Protein AF-A0A9D9WBU4-F1 (afdb_monomer_lite)

Structure (mmCIF, N/CA/C/O backbone):
data_AF-A0A9D9WBU4-F1
#
_entry.id   AF-A0A9D9WBU4-F1
#
loop_
_atom_site.group_PDB
_atom_site.id
_atom_site.type_symbol
_atom_site.label_atom_id
_atom_site.label_alt_id
_atom_site.label_comp_id
_atom_site.label_asym_id
_atom_site.label_entity_id
_atom_site.label_seq_id
_atom_site.pdbx_PDB_ins_code
_atom_site.Cartn_x
_atom_site.Cartn_y
_atom_site.Cartn_z
_atom_site.occupancy
_atom_site.B_iso_or_equiv
_atom_site.auth_seq_id
_atom_site.auth_comp_id
_atom_site.auth_asym_id
_atom_site.auth_atom_id
_atom_site.pdbx_PDB_model_num
ATOM 1 N N . MET A 1 1 ? 9.665 -10.089 -1.954 1.00 58.84 1 MET A N 1
ATOM 2 C CA . MET A 1 1 ? 9.024 -9.033 -2.765 1.00 58.84 1 MET A CA 1
ATOM 3 C C . MET A 1 1 ? 10.131 -8.224 -3.447 1.00 58.84 1 MET A C 1
ATOM 5 O O . MET A 1 1 ? 11.292 -8.598 -3.343 1.00 58.84 1 MET A O 1
ATOM 9 N N . ASN A 1 2 ? 9.826 -7.151 -4.186 1.00 75.38 2 ASN A N 1
ATOM 10 C CA . ASN A 1 2 ? 10.859 -6.177 -4.568 1.00 75.38 2 ASN A CA 1
ATOM 11 C C . ASN A 1 2 ? 11.221 -5.346 -3.322 1.00 75.38 2 ASN A C 1
ATOM 13 O O . ASN A 1 2 ? 10.318 -4.768 -2.727 1.00 75.38 2 ASN A O 1
ATOM 17 N N . GLU A 1 3 ? 12.502 -5.247 -2.952 1.00 85.81 3 GLU A N 1
ATOM 18 C CA . GLU A 1 3 ? 12.981 -4.484 -1.778 1.00 85.81 3 GLU A CA 1
ATOM 19 C C . GLU A 1 3 ? 12.427 -3.049 -1.696 1.00 85.81 3 GLU A C 1
ATOM 21 O O . GLU A 1 3 ? 12.305 -2.483 -0.614 1.00 85.81 3 GLU A O 1
ATOM 26 N N . LEU A 1 4 ? 12.119 -2.428 -2.844 1.00 88.25 4 LEU A N 1
ATOM 27 C CA . LEU A 1 4 ? 11.477 -1.112 -2.874 1.00 88.25 4 LEU A CA 1
ATOM 28 C C . LEU A 1 4 ? 10.077 -1.153 -2.255 1.00 88.25 4 LEU A C 1
ATOM 30 O O . LEU A 1 4 ? 9.770 -0.322 -1.413 1.00 88.25 4 LEU A O 1
ATOM 34 N N . VAL A 1 5 ? 9.259 -2.135 -2.628 1.00 91.62 5 VAL A N 1
ATOM 35 C CA . VAL A 1 5 ? 7.904 -2.306 -2.085 1.00 91.62 5 VAL A CA 1
ATOM 36 C C . VAL A 1 5 ? 7.968 -2.597 -0.588 1.00 91.62 5 VAL A C 1
ATOM 38 O O . VAL A 1 5 ? 7.268 -1.955 0.187 1.00 91.62 5 VAL A O 1
ATOM 41 N N . GLU A 1 6 ? 8.873 -3.485 -0.166 1.00 92.00 6 GLU A N 1
ATOM 42 C CA . GLU A 1 6 ? 9.059 -3.831 1.253 1.00 92.00 6 GLU A CA 1
ATOM 43 C C . GLU A 1 6 ? 9.445 -2.609 2.092 1.00 92.00 6 GLU A C 1
ATOM 45 O O . GLU A 1 6 ? 8.916 -2.421 3.186 1.00 92.00 6 GLU A O 1
ATOM 50 N N . LYS A 1 7 ? 10.314 -1.736 1.565 1.00 92.94 7 LYS A N 1
ATOM 51 C CA . LYS A 1 7 ? 10.682 -0.486 2.236 1.00 92.94 7 LYS A CA 1
ATOM 52 C C . LYS A 1 7 ? 9.470 0.434 2.423 1.00 92.94 7 LYS A C 1
ATOM 54 O O . LYS A 1 7 ? 9.236 0.891 3.539 1.00 92.94 7 LYS A O 1
ATOM 59 N N . TYR A 1 8 ? 8.696 0.679 1.363 1.00 94.56 8 TYR A N 1
ATOM 60 C CA . TYR A 1 8 ? 7.506 1.538 1.441 1.00 94.56 8 TYR A CA 1
ATOM 61 C C . TYR A 1 8 ? 6.476 0.969 2.412 1.00 94.56 8 TYR A C 1
ATOM 63 O O . TYR A 1 8 ? 5.967 1.698 3.257 1.00 94.56 8 TYR A O 1
ATOM 71 N N . LEU A 1 9 ? 6.214 -0.337 2.348 1.00 96.00 9 LEU A N 1
ATOM 72 C CA . LEU A 1 9 ? 5.289 -0.993 3.266 1.00 96.00 9 LEU A CA 1
ATOM 73 C C . LEU A 1 9 ? 5.772 -0.922 4.712 1.00 96.00 9 LEU A C 1
ATOM 75 O O . LEU A 1 9 ? 4.977 -0.619 5.592 1.00 96.00 9 LEU A O 1
ATOM 79 N N . SER A 1 10 ? 7.061 -1.146 4.969 1.00 96.00 10 SER A N 1
ATOM 80 C CA . SER A 1 10 ? 7.637 -0.998 6.308 1.00 96.00 10 SER A CA 1
ATOM 81 C C . SER A 1 10 ? 7.447 0.422 6.851 1.00 96.00 10 SER A C 1
ATOM 83 O O . SER A 1 10 ? 7.126 0.591 8.023 1.00 96.00 10 SER A O 1
ATOM 85 N N . ASP A 1 11 ? 7.638 1.449 6.024 1.00 96.00 11 ASP A N 1
ATOM 86 C CA . ASP A 1 11 ? 7.467 2.838 6.455 1.00 96.00 11 ASP A CA 1
ATOM 87 C C . ASP A 1 11 ? 5.989 3.214 6.641 1.00 96.00 11 ASP A C 1
ATOM 89 O O . ASP A 1 11 ? 5.653 3.916 7.593 1.00 96.00 11 ASP A O 1
ATOM 93 N N . LEU A 1 12 ? 5.091 2.689 5.804 1.00 96.88 12 LEU A N 1
ATOM 94 C CA . LEU A 1 12 ? 3.643 2.877 5.940 1.00 96.88 12 LEU A CA 1
ATOM 95 C C . LEU A 1 12 ? 3.073 2.142 7.160 1.00 96.88 12 LEU A C 1
ATOM 97 O O . LEU A 1 12 ? 2.245 2.707 7.865 1.00 96.88 12 LEU A O 1
ATOM 101 N N . LYS A 1 13 ? 3.548 0.931 7.467 1.00 97.00 13 LYS A N 1
ATOM 102 C CA . LYS A 1 13 ? 3.110 0.141 8.634 1.00 97.00 13 LYS A CA 1
ATOM 103 C C . LYS A 1 13 ? 3.507 0.758 9.980 1.00 97.00 13 LYS A C 1
ATOM 105 O O . LYS A 1 13 ? 2.954 0.371 11.003 1.00 97.00 13 LYS A O 1
ATOM 110 N N . LYS A 1 14 ? 4.452 1.704 10.001 1.00 97.19 14 LYS A N 1
ATOM 111 C CA . LYS A 1 14 ? 4.800 2.478 11.208 1.00 97.19 14 LYS A CA 1
ATOM 112 C C . LYS A 1 14 ? 3.800 3.598 11.501 1.00 97.19 14 LYS A C 1
ATOM 114 O O . LYS A 1 14 ? 3.825 4.139 12.603 1.00 97.19 14 LYS A O 1
ATOM 119 N N . LYS A 1 15 ? 2.972 3.975 10.524 1.00 97.31 15 LYS A N 1
ATOM 120 C CA . LYS A 1 15 ? 1.979 5.040 10.664 1.00 97.31 15 LYS A CA 1
ATOM 121 C C . LYS A 1 15 ? 0.715 4.513 11.335 1.00 97.31 15 LYS A C 1
ATOM 123 O O . LYS A 1 15 ? 0.314 3.368 11.135 1.00 97.31 15 LYS A O 1
ATOM 128 N N . SER A 1 16 ? 0.066 5.375 12.103 1.00 96.88 16 SER A N 1
ATOM 129 C CA . SER A 1 16 ? -1.242 5.108 12.693 1.00 96.88 16 SER A CA 1
ATOM 130 C C . SER A 1 16 ? -2.363 5.146 11.650 1.00 96.88 16 SER A C 1
ATOM 132 O O . SER A 1 16 ? -2.220 5.719 10.568 1.00 96.88 16 SER A O 1
ATOM 134 N N . TYR A 1 17 ? -3.530 4.603 12.009 1.00 96.56 17 TYR A N 1
ATOM 135 C CA . TYR A 1 17 ? -4.747 4.714 11.198 1.00 96.56 17 TYR A CA 1
ATOM 136 C C . TYR A 1 17 ? -5.059 6.169 10.807 1.00 96.56 17 TYR A C 1
ATOM 138 O O . TYR A 1 17 ? -5.407 6.436 9.661 1.00 96.56 17 TYR A O 1
ATOM 146 N N . ILE A 1 18 ? -4.921 7.117 11.744 1.00 96.12 18 ILE A N 1
ATOM 147 C CA . ILE A 1 18 ? -5.238 8.533 11.499 1.00 96.12 18 ILE A CA 1
ATOM 148 C C . ILE A 1 18 ? -4.297 9.109 10.440 1.00 96.12 18 ILE A C 1
ATOM 150 O O . ILE A 1 18 ? -4.763 9.708 9.474 1.00 96.12 18 ILE A O 1
ATOM 154 N N . GLU A 1 19 ? -2.993 8.875 10.569 1.00 97.00 19 GLU A N 1
ATOM 155 C CA . GLU A 1 19 ? -2.007 9.342 9.588 1.00 97.00 19 GLU A CA 1
ATOM 156 C C . GLU A 1 19 ? -2.230 8.719 8.206 1.00 97.00 19 GLU A C 1
ATOM 158 O O . GLU A 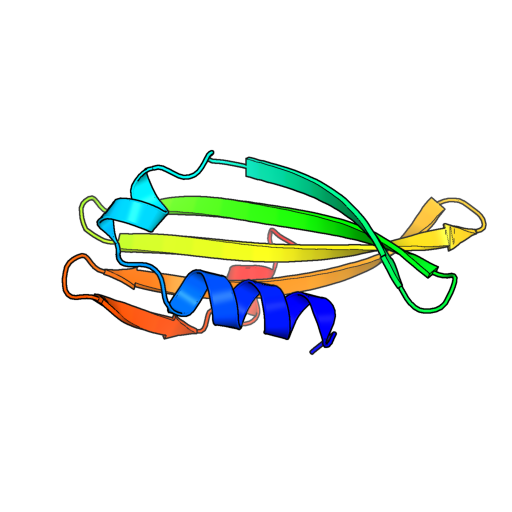1 19 ? -2.095 9.397 7.190 1.00 97.00 19 GLU A O 1
ATOM 163 N N . LEU A 1 20 ? -2.599 7.435 8.151 1.00 96.62 20 LEU A N 1
ATOM 164 C CA . LEU A 1 20 ? -2.896 6.746 6.894 1.00 96.62 20 LEU A CA 1
ATOM 165 C C . LEU A 1 20 ? -4.209 7.230 6.262 1.00 96.62 20 LEU A C 1
ATOM 167 O O . LEU A 1 20 ? -4.289 7.334 5.041 1.00 96.62 20 LEU A O 1
ATOM 171 N N . SER A 1 21 ? -5.210 7.597 7.067 1.00 95.88 21 SER A N 1
ATOM 172 C CA . SER A 1 21 ? -6.484 8.145 6.576 1.00 95.88 21 SER A CA 1
ATOM 173 C C . SER A 1 21 ? -6.337 9.508 5.893 1.00 95.88 21 SER A C 1
ATOM 175 O O . SER A 1 21 ? -7.179 9.883 5.083 1.00 95.88 21 SER A O 1
ATOM 177 N N . GLN A 1 22 ? -5.262 10.235 6.205 1.00 96.06 22 GLN A N 1
ATOM 178 C CA . GLN A 1 22 ? -4.957 11.551 5.643 1.00 96.06 22 GLN A CA 1
ATOM 179 C C . GLN A 1 22 ? -4.139 11.485 4.349 1.00 96.06 22 GLN A C 1
ATOM 181 O O . GLN A 1 22 ? -3.933 12.517 3.714 1.00 96.06 22 GLN A O 1
ATOM 186 N N . LEU A 1 23 ? -3.649 10.302 3.961 1.00 95.12 23 LEU A N 1
ATOM 187 C CA . LEU A 1 23 ? -2.993 10.128 2.667 1.00 95.12 23 LEU A CA 1
ATOM 188 C C . LEU A 1 23 ? -3.984 10.389 1.534 1.00 95.12 23 LEU A C 1
ATOM 190 O O . LEU A 1 23 ? -5.179 10.160 1.698 1.00 95.12 23 LEU A O 1
ATOM 194 N N . GLU A 1 24 ? -3.481 10.818 0.380 1.00 95.75 24 GLU A N 1
ATOM 195 C CA . GLU A 1 24 ? -4.253 10.840 -0.866 1.00 95.75 24 GLU A CA 1
ATOM 196 C C . GLU A 1 24 ? -4.765 9.426 -1.199 1.00 95.75 24 G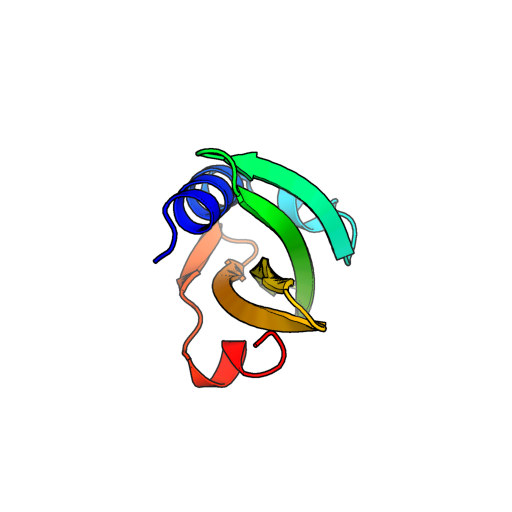LU A C 1
ATOM 198 O O . GLU A 1 24 ? -4.111 8.437 -0.864 1.00 95.75 24 GLU A O 1
ATOM 203 N N . ASP A 1 25 ? -5.923 9.322 -1.865 1.00 95.44 25 ASP A N 1
ATOM 204 C CA . ASP A 1 25 ? -6.475 8.032 -2.329 1.00 95.44 25 ASP A CA 1
ATOM 205 C C . ASP A 1 25 ? -5.466 7.286 -3.214 1.00 95.44 25 ASP A C 1
ATOM 207 O O . ASP A 1 25 ? -5.341 6.063 -3.171 1.00 95.44 25 ASP A O 1
ATOM 211 N N . TYR A 1 26 ? -4.718 8.051 -4.005 1.00 95.69 26 TYR A N 1
ATOM 212 C CA . TYR A 1 26 ? -3.697 7.562 -4.907 1.00 95.69 26 TYR A CA 1
ATOM 213 C C . TYR A 1 26 ? -2.557 8.569 -4.994 1.00 95.69 26 TYR A C 1
ATOM 215 O O . TYR A 1 26 ? -2.784 9.747 -5.269 1.00 95.69 26 TYR A O 1
ATOM 223 N N . HIS A 1 27 ? -1.330 8.080 -4.862 1.00 95.31 27 HIS A N 1
ATOM 224 C CA . HIS A 1 27 ? -0.124 8.842 -5.150 1.00 95.31 27 HIS A CA 1
ATOM 225 C C . HIS A 1 27 ? 0.874 7.973 -5.911 1.00 95.31 27 HIS A C 1
ATOM 227 O O . HIS A 1 27 ? 1.099 6.824 -5.543 1.00 95.31 27 HIS A O 1
ATOM 233 N N . GLY A 1 28 ? 1.508 8.519 -6.948 1.00 94.12 28 GLY A N 1
ATOM 234 C CA . GLY A 1 28 ? 2.506 7.805 -7.739 1.00 94.12 28 GLY A CA 1
ATOM 235 C C . GLY A 1 28 ? 3.766 8.627 -7.961 1.00 94.12 28 GLY A C 1
ATOM 236 O O . GLY A 1 28 ? 3.696 9.801 -8.321 1.00 94.12 28 GLY A O 1
ATOM 237 N N . GLU A 1 29 ? 4.926 7.991 -7.825 1.00 94.31 29 GLU A N 1
ATOM 238 C CA . GLU A 1 29 ? 6.226 8.618 -8.043 1.00 94.31 29 GLU A CA 1
ATOM 239 C C . GLU A 1 29 ? 7.174 7.738 -8.866 1.00 94.31 29 GLU A C 1
ATOM 241 O O . GLU A 1 29 ? 7.092 6.507 -8.887 1.00 94.31 29 GLU A O 1
ATOM 246 N N . LYS A 1 30 ? 8.103 8.383 -9.580 1.00 93.12 30 LYS A N 1
ATOM 247 C CA . LYS A 1 30 ? 9.136 7.695 -10.361 1.00 93.12 30 LYS A CA 1
ATOM 248 C C . LYS A 1 30 ? 10.407 7.570 -9.535 1.00 93.12 30 LYS A C 1
ATOM 250 O O . LYS A 1 30 ? 10.986 8.571 -9.128 1.00 93.12 30 LYS A O 1
ATOM 255 N N . VAL A 1 31 ? 10.895 6.344 -9.383 1.00 91.62 31 VAL A N 1
ATOM 256 C CA . VAL A 1 31 ? 12.105 6.029 -8.620 1.00 91.62 31 VAL A CA 1
ATOM 257 C C . VAL A 1 31 ? 13.119 5.339 -9.525 1.00 91.62 31 VAL A C 1
ATOM 259 O O . VAL A 1 31 ? 12.795 4.403 -10.257 1.00 91.62 31 VAL A O 1
ATOM 262 N N . VAL A 1 32 ? 14.379 5.768 -9.458 1.00 89.19 32 VAL A N 1
ATOM 263 C CA . VAL A 1 32 ? 15.490 5.104 -10.151 1.00 89.19 32 VAL A CA 1
ATOM 264 C C . VAL A 1 32 ? 16.327 4.339 -9.129 1.00 89.19 32 VAL A C 1
ATOM 266 O O . VAL A 1 32 ? 16.901 4.930 -8.219 1.00 89.19 32 VAL A O 1
ATOM 269 N N . LYS A 1 33 ? 16.434 3.015 -9.289 1.00 87.19 33 LYS A N 1
ATOM 270 C CA . LYS A 1 33 ? 17.285 2.147 -8.453 1.00 87.19 33 LYS A CA 1
ATOM 271 C C . LYS A 1 33 ? 18.075 1.195 -9.341 1.00 87.19 33 LYS A C 1
ATOM 273 O O . LYS A 1 33 ? 17.509 0.544 -10.217 1.00 87.19 33 LYS A O 1
ATOM 278 N N . ASN A 1 34 ? 19.385 1.085 -9.118 1.00 87.75 34 ASN A N 1
ATOM 279 C CA . ASN A 1 34 ? 20.273 0.185 -9.869 1.00 87.75 34 ASN A CA 1
ATOM 280 C C . ASN A 1 34 ? 20.152 0.348 -11.401 1.00 87.75 34 ASN A C 1
ATOM 282 O O . ASN A 1 34 ? 20.035 -0.641 -12.126 1.00 87.75 34 ASN A O 1
ATOM 286 N N . ARG A 1 35 ? 20.130 1.602 -11.886 1.00 86.06 35 ARG A N 1
ATOM 287 C CA . ARG A 1 35 ? 19.961 1.976 -13.311 1.00 86.06 35 ARG A CA 1
ATOM 288 C C . ARG A 1 35 ? 18.649 1.498 -13.957 1.00 86.06 35 ARG A C 1
ATOM 290 O O . ARG A 1 35 ? 18.543 1.453 -15.179 1.00 86.06 35 ARG A O 1
ATOM 297 N N . LYS A 1 36 ? 17.651 1.128 -13.153 1.00 86.25 36 LYS A N 1
ATOM 298 C CA . LYS A 1 36 ? 16.309 0.747 -13.604 1.00 86.25 36 LYS A CA 1
ATOM 299 C C . LYS A 1 36 ? 15.311 1.784 -13.098 1.00 86.25 36 LYS A C 1
ATOM 301 O O . LYS A 1 36 ? 15.373 2.165 -11.929 1.00 86.25 36 LYS A O 1
ATOM 306 N N . SER A 1 37 ? 14.407 2.209 -13.973 1.00 89.00 37 SER A N 1
ATOM 307 C CA . SER A 1 37 ? 13.308 3.110 -13.629 1.00 89.00 37 SER A CA 1
ATOM 308 C C . SER A 1 37 ? 12.083 2.307 -13.208 1.00 89.00 37 SER A C 1
ATOM 310 O O . SER A 1 37 ? 11.692 1.348 -13.880 1.00 89.00 37 SER A O 1
ATOM 312 N N . TYR A 1 38 ? 11.485 2.721 -12.101 1.00 91.25 38 TYR A N 1
ATOM 313 C CA . TYR A 1 38 ? 10.262 2.171 -11.541 1.00 91.25 38 TYR A CA 1
ATOM 314 C C . TYR A 1 38 ? 9.258 3.303 -11.351 1.00 91.25 38 TYR A C 1
ATOM 316 O O . TYR A 1 38 ? 9.648 4.427 -11.039 1.00 91.25 38 TYR A O 1
ATOM 324 N N . THR A 1 39 ? 7.981 2.995 -11.500 1.00 93.50 39 THR A N 1
ATOM 325 C CA . THR A 1 39 ? 6.905 3.787 -10.911 1.00 93.50 39 THR A CA 1
ATOM 326 C C . THR A 1 39 ? 6.456 3.061 -9.653 1.00 93.50 39 THR A C 1
ATOM 328 O O . THR A 1 39 ? 6.181 1.862 -9.713 1.00 93.50 39 THR A O 1
ATOM 331 N N . ILE A 1 40 ? 6.440 3.762 -8.525 1.00 95.00 40 ILE A N 1
ATOM 332 C CA . ILE A 1 40 ? 5.855 3.290 -7.273 1.00 95.00 40 ILE A CA 1
ATOM 333 C C . ILE A 1 40 ? 4.551 4.042 -7.088 1.00 95.00 40 ILE A C 1
ATOM 335 O O . ILE A 1 40 ? 4.550 5.267 -7.170 1.00 95.00 40 ILE A O 1
ATOM 339 N N . SER A 1 41 ? 3.474 3.316 -6.833 1.00 95.88 41 SER A N 1
ATOM 340 C CA . SER A 1 41 ? 2.173 3.902 -6.546 1.00 95.88 41 SER A CA 1
ATOM 341 C C . SER A 1 41 ? 1.667 3.396 -5.208 1.00 95.88 41 SER A C 1
ATOM 343 O O . SER A 1 41 ? 1.727 2.201 -4.931 1.00 95.88 41 SER A O 1
ATOM 345 N N . VAL A 1 42 ? 1.181 4.307 -4.377 1.00 97.19 42 VAL A N 1
ATOM 346 C CA . VAL A 1 42 ? 0.510 4.008 -3.118 1.00 97.19 42 VAL A CA 1
ATOM 347 C C . VAL A 1 42 ? -0.971 4.285 -3.313 1.00 97.19 42 VAL A C 1
ATOM 349 O O . VAL A 1 42 ? -1.352 5.387 -3.702 1.00 97.19 42 VAL A O 1
ATOM 352 N N . TRP A 1 43 ? -1.780 3.275 -3.040 1.00 97.38 43 TRP A N 1
ATOM 353 C CA . TRP A 1 43 ? -3.231 3.340 -3.032 1.00 97.38 43 TRP A CA 1
ATOM 354 C C . TRP A 1 43 ? -3.706 3.258 -1.592 1.00 97.38 43 TRP A C 1
ATOM 356 O O . TRP A 1 43 ? -3.193 2.446 -0.815 1.00 97.38 43 TRP A O 1
ATOM 366 N N . ARG A 1 44 ? -4.686 4.081 -1.242 1.00 96.56 44 ARG A N 1
ATOM 367 C CA . ARG A 1 44 ? -5.345 4.056 0.055 1.00 96.56 44 ARG A CA 1
ATOM 368 C C . ARG A 1 44 ? -6.845 4.027 -0.173 1.00 96.56 44 ARG A C 1
ATOM 370 O 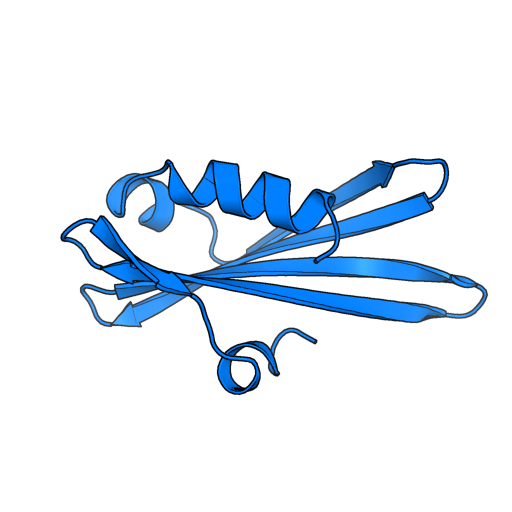O . ARG A 1 44 ? -7.422 5.019 -0.603 1.00 96.56 44 ARG A O 1
ATOM 377 N N . ASP A 1 45 ? -7.484 2.939 0.232 1.00 95.31 45 ASP A N 1
ATOM 378 C CA . ASP A 1 45 ? -8.933 2.774 0.139 1.00 95.31 45 ASP A CA 1
ATOM 379 C C . ASP A 1 45 ? -9.555 2.654 1.526 1.00 95.31 45 ASP A C 1
ATOM 381 O O . ASP A 1 45 ? -8.947 2.139 2.465 1.00 95.31 45 ASP A O 1
ATOM 385 N N . THR A 1 46 ? -10.800 3.103 1.655 1.00 94.31 46 THR A N 1
ATOM 386 C CA . THR A 1 46 ? -11.606 2.880 2.860 1.00 94.31 46 THR A CA 1
ATOM 387 C C . THR A 1 46 ? -12.503 1.667 2.617 1.00 94.31 46 THR A C 1
ATOM 389 O O . THR A 1 46 ? -13.461 1.769 1.856 1.00 94.31 46 THR A O 1
ATOM 392 N N . ILE A 1 47 ? -12.201 0.519 3.237 1.00 90.81 47 ILE A N 1
ATOM 393 C CA . ILE A 1 47 ? -13.024 -0.704 3.107 1.00 90.81 47 ILE A CA 1
ATOM 394 C C . ILE A 1 47 ? -14.312 -0.552 3.926 1.00 90.81 47 ILE A C 1
ATOM 396 O O . ILE A 1 47 ? -15.397 -0.942 3.498 1.00 90.81 47 ILE A O 1
ATOM 400 N N . SER A 1 48 ? -14.189 0.018 5.125 1.00 91.12 48 SER A N 1
ATOM 401 C CA . SER A 1 48 ? -15.302 0.312 6.025 1.00 91.12 48 SER A CA 1
ATOM 402 C C . SER A 1 48 ? -14.986 1.553 6.861 1.00 91.12 48 SER A C 1
ATOM 404 O O . SER A 1 48 ? -13.866 2.056 6.842 1.00 91.12 48 SER A O 1
ATOM 406 N N . SER A 1 49 ? -15.943 2.042 7.655 1.00 86.69 49 SER A N 1
ATOM 407 C CA . SER A 1 49 ? -15.756 3.227 8.514 1.00 86.69 49 SER A CA 1
ATOM 408 C C . SER A 1 49 ? -14.567 3.140 9.487 1.00 86.69 49 SER A C 1
ATOM 410 O O . SER A 1 49 ? -14.103 4.175 9.988 1.00 86.69 49 SER A O 1
ATOM 412 N N . ASN A 1 50 ? -14.086 1.921 9.753 1.00 93.19 50 ASN A N 1
ATOM 413 C CA . ASN A 1 50 ? -13.030 1.628 10.711 1.00 93.19 50 ASN A CA 1
ATOM 414 C C . ASN A 1 50 ? -11.847 0.857 10.115 1.00 93.19 50 ASN A C 1
ATOM 416 O O . ASN A 1 50 ? -10.985 0.439 10.887 1.00 93.19 50 ASN A O 1
ATOM 420 N N . GLU A 1 51 ? -11.797 0.653 8.798 1.00 96.31 51 GLU A N 1
ATOM 421 C CA . GLU A 1 51 ? -10.752 -0.142 8.153 1.00 96.31 51 GLU A CA 1
ATOM 422 C C . GLU A 1 51 ? -10.284 0.500 6.849 1.00 96.31 51 GLU A C 1
ATOM 424 O O . GLU A 1 51 ? -11.081 0.797 5.954 1.00 96.31 51 GLU A O 1
ATOM 429 N N . LEU A 1 52 ? -8.968 0.673 6.749 1.00 97.44 52 LEU A N 1
ATOM 430 C CA . LEU A 1 52 ? -8.292 1.136 5.548 1.00 97.44 52 LEU A CA 1
ATOM 431 C C . LEU A 1 52 ? -7.546 -0.019 4.897 1.00 97.44 52 LEU A C 1
ATOM 433 O O . LEU A 1 52 ? -6.954 -0.849 5.585 1.00 97.44 52 LEU A O 1
ATOM 437 N N . ARG A 1 53 ? -7.509 -0.005 3.570 1.00 97.50 53 ARG A N 1
ATOM 438 C CA . ARG A 1 53 ? -6.585 -0.783 2.752 1.00 97.50 53 ARG A CA 1
ATOM 439 C C . ARG A 1 53 ? -5.488 0.139 2.257 1.00 97.50 53 ARG A C 1
ATOM 441 O O . ARG A 1 53 ? -5.779 1.225 1.765 1.00 97.50 53 ARG A O 1
ATOM 448 N N . VAL A 1 54 ? -4.244 -0.307 2.345 1.00 97.69 54 VAL A N 1
ATOM 449 C CA . VAL A 1 54 ? -3.101 0.388 1.757 1.00 97.69 54 VAL A CA 1
ATOM 450 C C . VAL A 1 54 ? -2.350 -0.587 0.864 1.00 97.69 54 VAL A C 1
ATOM 452 O O . VAL A 1 54 ? -1.921 -1.648 1.320 1.00 97.69 54 VAL A O 1
ATOM 455 N N . VAL A 1 55 ? -2.180 -0.227 -0.406 1.00 97.50 55 VAL A N 1
ATOM 456 C CA . VAL A 1 55 ? -1.475 -1.042 -1.402 1.00 97.50 55 VAL A CA 1
ATOM 457 C C . VAL A 1 55 ? -0.309 -0.254 -1.966 1.00 97.50 55 VAL A C 1
ATOM 459 O O . VAL A 1 55 ? -0.456 0.895 -2.367 1.00 97.50 55 VAL A O 1
ATOM 462 N N . VAL A 1 56 ? 0.855 -0.888 -2.036 1.00 96.81 56 VAL A N 1
ATOM 463 C CA . VAL A 1 56 ? 2.020 -0.379 -2.751 1.00 96.81 56 VAL A CA 1
ATOM 464 C C . VAL A 1 56 ? 2.193 -1.205 -4.016 1.00 96.81 56 VAL A C 1
ATOM 466 O O . VAL A 1 56 ? 2.553 -2.382 -3.982 1.00 96.81 56 VAL A O 1
ATOM 469 N N . GLN A 1 57 ? 1.956 -0.561 -5.148 1.00 95.50 57 GLN A N 1
ATOM 470 C CA . GLN A 1 57 ? 2.172 -1.097 -6.478 1.00 95.50 57 GLN A CA 1
ATOM 471 C C . GLN A 1 57 ? 3.535 -0.636 -7.001 1.00 95.50 57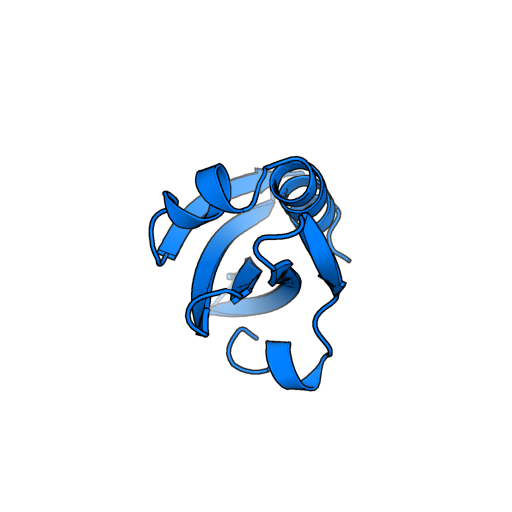 GLN A C 1
ATOM 473 O O . GLN A 1 57 ? 3.968 0.497 -6.793 1.00 95.50 57 GLN A O 1
ATOM 478 N N . ILE A 1 58 ? 4.219 -1.519 -7.716 1.00 93.81 58 ILE A N 1
ATOM 479 C CA . ILE A 1 58 ? 5.451 -1.230 -8.433 1.00 93.81 58 ILE A CA 1
ATOM 480 C C . ILE A 1 58 ? 5.302 -1.632 -9.890 1.00 93.81 58 ILE A C 1
ATOM 482 O O . ILE A 1 58 ? 4.981 -2.773 -10.217 1.00 93.81 58 ILE A O 1
ATOM 486 N N . TYR A 1 59 ? 5.627 -0.703 -10.775 1.00 91.38 59 TYR A N 1
ATOM 487 C CA . TYR A 1 59 ? 5.716 -0.953 -12.198 1.00 91.38 59 TYR A CA 1
ATOM 488 C C . TYR A 1 59 ? 7.144 -0.715 -12.673 1.00 91.38 59 TYR A C 1
ATOM 490 O O . TYR A 1 59 ? 7.685 0.388 -12.581 1.00 91.38 59 TYR A O 1
ATOM 498 N N . ARG A 1 60 ? 7.784 -1.766 -13.187 1.00 89.31 60 ARG A N 1
ATOM 499 C CA . ARG A 1 60 ? 9.093 -1.663 -13.834 1.00 89.31 60 ARG A CA 1
ATOM 500 C C . ARG A 1 60 ? 8.897 -1.575 -15.340 1.00 89.31 60 ARG A C 1
ATOM 502 O O . ARG A 1 60 ? 8.549 -2.576 -15.969 1.00 89.31 60 ARG A O 1
ATOM 509 N N . TYR A 1 61 ? 9.213 -0.414 -15.904 1.00 80.62 61 TYR A N 1
ATOM 510 C CA . TYR A 1 61 ? 9.191 -0.212 -17.349 1.00 80.62 61 TYR A CA 1
ATOM 511 C C . TYR A 1 61 ? 10.274 -1.064 -18.032 1.00 80.62 61 TYR A C 1
ATOM 513 O O . TYR A 1 61 ? 11.424 -1.119 -17.576 1.00 80.62 61 TYR A O 1
ATOM 521 N N . TRP A 1 62 ? 9.917 -1.720 -19.132 1.00 75.88 62 TRP A N 1
ATOM 522 C CA . TRP A 1 62 ? 10.853 -2.377 -20.040 1.00 75.88 62 TRP A CA 1
ATOM 523 C C . TRP A 1 62 ? 10.644 -1.862 -21.470 1.00 75.88 62 TRP A C 1
ATOM 525 O O . TRP A 1 62 ? 9.743 -1.071 -21.744 1.00 75.88 62 TRP A O 1
ATOM 535 N N . PHE A 1 63 ? 11.543 -2.240 -22.375 1.00 67.69 63 PHE A N 1
ATOM 536 C CA . PHE A 1 63 ? 11.521 -1.752 -23.753 1.00 67.69 63 PHE A CA 1
ATOM 537 C C . PHE A 1 63 ? 10.239 -2.219 -24.479 1.00 67.69 63 PHE A C 1
ATOM 539 O O . PHE A 1 63 ? 9.805 -3.351 -24.275 1.00 67.69 63 PHE A O 1
ATOM 546 N N . LEU A 1 64 ? 9.647 -1.352 -25.315 1.00 65.50 64 LEU A N 1
ATOM 547 C CA . LEU A 1 64 ? 8.409 -1.579 -26.097 1.00 65.50 64 LEU A CA 1
ATOM 548 C C . LEU A 1 64 ? 7.094 -1.694 -25.296 1.00 65.50 64 LEU A C 1
ATOM 550 O O . LEU A 1 64 ? 6.157 -2.348 -25.741 1.00 65.50 64 LEU A O 1
ATOM 554 N N . GLY A 1 65 ? 6.986 -1.049 -24.129 1.00 62.16 65 GLY A N 1
ATOM 555 C CA . GLY A 1 65 ? 5.718 -0.986 -23.380 1.00 62.16 65 GLY A CA 1
ATOM 556 C C . GLY A 1 65 ? 5.350 -2.273 -22.635 1.00 62.16 65 GLY A C 1
ATOM 557 O O . GLY A 1 65 ? 4.315 -2.330 -21.981 1.00 62.16 65 GLY A O 1
ATOM 558 N N . ILE A 1 66 ? 6.220 -3.282 -22.681 1.00 77.88 66 ILE A N 1
ATOM 559 C CA . ILE A 1 66 ? 6.145 -4.464 -21.827 1.00 77.88 66 ILE A CA 1
ATOM 560 C C . ILE A 1 66 ? 6.772 -4.084 -20.487 1.00 77.88 66 ILE A C 1
ATOM 562 O O . ILE A 1 66 ? 7.871 -3.538 -20.441 1.00 77.88 66 ILE A O 1
ATOM 566 N N . GLY A 1 67 ? 6.095 -4.367 -19.383 1.00 80.69 67 GLY A N 1
ATOM 567 C CA . GLY A 1 67 ? 6.617 -4.118 -18.046 1.00 80.69 67 GLY A CA 1
ATOM 568 C C . GLY A 1 67 ? 6.324 -5.279 -17.114 1.00 80.69 67 GLY A C 1
ATOM 569 O O . GLY A 1 67 ? 5.595 -6.207 -17.454 1.00 80.69 67 GLY A O 1
ATOM 570 N N . LYS A 1 68 ? 6.927 -5.240 -15.927 1.00 86.81 68 LYS A N 1
ATOM 571 C CA . LYS A 1 68 ? 6.524 -6.122 -14.828 1.00 86.81 68 LYS A CA 1
ATOM 572 C C . LYS A 1 68 ? 5.844 -5.280 -13.770 1.00 86.81 68 LYS A C 1
ATOM 574 O O . LYS A 1 68 ? 6.465 -4.346 -13.257 1.00 86.81 68 LYS A O 1
ATOM 579 N N . MET A 1 69 ? 4.606 -5.641 -13.466 1.00 90.12 69 MET A N 1
ATOM 580 C CA . MET A 1 69 ? 3.855 -5.088 -12.354 1.00 90.12 69 MET A CA 1
ATOM 581 C C . MET A 1 69 ? 3.914 -6.048 -11.169 1.00 90.12 69 MET A C 1
ATOM 583 O O . MET A 1 69 ? 4.071 -7.261 -11.325 1.00 90.12 69 MET A O 1
ATOM 587 N N . GLY A 1 70 ? 3.858 -5.488 -9.975 1.00 92.31 70 GLY A N 1
ATOM 588 C CA . GLY A 1 70 ? 3.645 -6.225 -8.746 1.00 92.31 70 GLY A CA 1
ATOM 589 C C . GLY A 1 70 ? 3.006 -5.297 -7.735 1.00 92.31 70 GLY A C 1
ATOM 590 O O . GLY A 1 70 ? 3.194 -4.085 -7.806 1.00 92.31 70 GLY A O 1
ATOM 591 N N . ALA A 1 71 ? 2.275 -5.862 -6.794 1.00 94.75 71 ALA A N 1
ATOM 592 C CA . ALA A 1 71 ? 1.682 -5.120 -5.703 1.00 94.75 71 ALA A CA 1
ATOM 593 C C . ALA A 1 71 ? 1.772 -5.949 -4.432 1.00 94.75 71 ALA A C 1
ATOM 595 O O . ALA A 1 71 ? 1.841 -7.180 -4.484 1.00 94.75 71 ALA A O 1
ATOM 596 N N . ASP A 1 72 ? 1.805 -5.251 -3.312 1.00 96.62 72 ASP A N 1
ATOM 597 C CA . ASP A 1 72 ? 1.696 -5.823 -1.982 1.00 96.62 72 ASP A CA 1
ATOM 598 C C . ASP A 1 72 ? 1.076 -4.771 -1.055 1.00 96.62 72 ASP A C 1
ATOM 600 O O . ASP A 1 72 ? 1.085 -3.577 -1.368 1.00 96.62 72 ASP A O 1
ATOM 604 N N . GLY A 1 73 ? 0.492 -5.184 0.060 1.00 96.88 73 GLY A N 1
ATOM 605 C CA . GLY A 1 73 ? -0.297 -4.275 0.876 1.00 96.88 73 GLY A CA 1
ATOM 606 C C . GLY A 1 73 ? -0.819 -4.891 2.156 1.00 96.88 73 GLY A C 1
ATOM 607 O O . GLY A 1 73 ? -0.567 -6.050 2.478 1.00 96.88 73 GLY A O 1
ATOM 608 N N . PHE A 1 74 ? -1.549 -4.081 2.906 1.00 97.88 74 PHE A N 1
ATOM 609 C CA . PHE A 1 74 ? -2.136 -4.474 4.177 1.00 97.88 74 PHE A CA 1
ATOM 610 C C . PHE A 1 74 ? -3.449 -3.734 4.420 1.00 97.88 74 PHE A C 1
ATOM 612 O O . PHE A 1 74 ? -3.705 -2.679 3.833 1.00 97.88 74 PHE A O 1
ATOM 619 N N . THR A 1 75 ? -4.263 -4.267 5.324 1.00 97.94 75 THR A N 1
ATOM 620 C CA . THR A 1 75 ? -5.324 -3.508 5.978 1.00 97.94 75 THR A CA 1
ATOM 621 C C . THR A 1 75 ? -4.894 -3.069 7.367 1.00 97.94 75 THR A C 1
ATOM 623 O O . THR A 1 75 ? -4.033 -3.688 8.001 1.00 97.94 75 THR A O 1
ATOM 626 N N . ILE A 1 76 ? -5.474 -1.967 7.832 1.00 98.00 76 ILE A N 1
ATOM 627 C CA . ILE A 1 76 ? -5.328 -1.477 9.198 1.00 98.00 76 ILE A CA 1
ATOM 628 C C . ILE A 1 76 ? -6.683 -1.005 9.717 1.00 98.00 76 ILE A C 1
ATOM 630 O O . ILE A 1 76 ? -7.392 -0.254 9.041 1.00 98.00 76 ILE A O 1
ATOM 634 N N . ASN A 1 77 ? -7.041 -1.422 10.930 1.00 96.88 77 ASN A N 1
ATOM 635 C CA . ASN A 1 77 ? -8.242 -0.931 11.599 1.00 96.88 77 ASN A CA 1
ATOM 636 C C . ASN A 1 77 ? -7.941 0.266 12.528 1.00 96.88 77 ASN A C 1
ATOM 638 O O . ASN A 1 77 ? -6.783 0.592 12.795 1.00 96.88 77 ASN A O 1
ATOM 642 N N . ARG A 1 78 ? -8.976 0.919 13.070 1.00 95.25 78 ARG A N 1
ATOM 643 C CA . ARG A 1 78 ? -8.810 2.038 14.029 1.00 95.25 78 ARG A CA 1
ATOM 644 C C . ARG A 1 78 ? -8.051 1.684 15.313 1.00 95.25 78 ARG A C 1
ATOM 646 O O . ARG A 1 78 ? -7.532 2.584 15.963 1.00 95.25 78 ARG A O 1
ATOM 653 N N . GLU A 1 79 ? -7.982 0.407 15.671 1.00 95.62 79 GLU A N 1
ATOM 654 C CA . GLU A 1 79 ? -7.226 -0.089 16.830 1.00 95.62 79 GLU A CA 1
ATOM 655 C C . GLU A 1 79 ? -5.737 -0.296 16.503 1.00 95.62 79 GLU A C 1
ATOM 657 O O . GLU A 1 79 ? -4.950 -0.636 17.383 1.00 95.62 79 GLU A O 1
ATOM 662 N N . GLY A 1 80 ? -5.335 -0.098 15.242 1.00 94.69 80 GLY A N 1
ATOM 663 C CA . GLY A 1 80 ? -3.965 -0.293 14.774 1.00 94.69 80 GLY A CA 1
ATOM 664 C C . GLY A 1 80 ? -3.617 -1.748 14.455 1.00 94.69 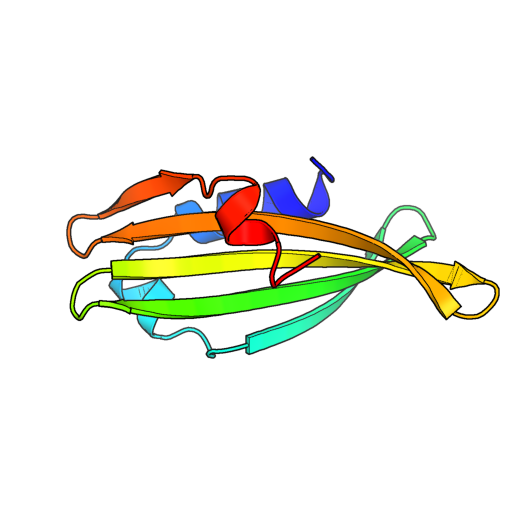80 GLY A C 1
ATOM 665 O O . GLY A 1 80 ? -2.448 -2.059 14.234 1.00 94.69 80 GLY A O 1
ATOM 666 N N . LYS A 1 81 ? -4.600 -2.656 14.411 1.00 96.94 81 LYS A N 1
ATOM 667 C CA . LYS A 1 81 ? -4.374 -4.041 13.990 1.00 96.94 81 LYS A CA 1
ATOM 668 C C . LYS A 1 81 ? -4.120 -4.076 12.488 1.00 96.94 81 LYS A C 1
ATOM 670 O O . LYS A 1 81 ? -4.974 -3.649 11.715 1.00 96.94 81 LYS A O 1
ATOM 675 N N . ILE A 1 82 ? -2.971 -4.625 12.105 1.00 97.19 82 ILE A N 1
ATOM 676 C CA . ILE A 1 82 ? -2.540 -4.772 10.713 1.00 97.19 82 ILE A CA 1
ATOM 677 C C . ILE A 1 82 ? -2.759 -6.214 10.248 1.00 97.19 82 ILE A C 1
ATOM 679 O O . ILE A 1 82 ? -2.566 -7.161 11.014 1.00 97.19 82 ILE A O 1
ATOM 683 N N . SER A 1 83 ? -3.166 -6.399 8.996 1.00 96.69 83 SER A N 1
ATOM 684 C CA . SER A 1 83 ? -3.246 -7.710 8.340 1.00 96.69 83 SER A CA 1
ATOM 685 C C . SER A 1 83 ? -2.774 -7.601 6.896 1.00 96.69 83 SER A C 1
ATOM 687 O O . SER A 1 83 ? -3.167 -6.681 6.189 1.00 96.69 83 SER A O 1
ATOM 689 N N . ASP A 1 84 ? -1.897 -8.506 6.467 1.00 96.75 84 ASP A N 1
ATOM 690 C CA . ASP A 1 84 ? -1.375 -8.494 5.098 1.00 96.75 84 ASP A CA 1
ATOM 691 C C . ASP A 1 84 ? -2.459 -8.906 4.099 1.00 96.75 84 ASP A C 1
ATOM 693 O O . ASP A 1 84 ? -3.277 -9.785 4.387 1.00 96.75 84 ASP A O 1
ATOM 697 N N . LEU A 1 85 ? -2.454 -8.282 2.920 1.00 95.31 85 LEU A N 1
ATOM 698 C CA . LEU A 1 85 ? -3.397 -8.619 1.859 1.00 95.31 85 LEU A CA 1
ATOM 699 C C . LEU A 1 85 ? -3.042 -9.957 1.215 1.00 95.31 85 LEU A C 1
ATOM 701 O O . LEU A 1 85 ? -1.880 -10.296 0.976 1.00 95.31 85 LEU A O 1
ATOM 705 N N . THR A 1 86 ? -4.075 -10.712 0.868 1.00 93.56 86 THR A N 1
ATOM 706 C CA . THR A 1 86 ? -3.928 -11.930 0.081 1.00 93.56 86 THR A CA 1
ATOM 707 C C . THR A 1 86 ? -3.673 -11.609 -1.392 1.00 93.56 86 THR A C 1
ATOM 709 O O . THR A 1 86 ? -3.991 -10.535 -1.900 1.00 93.56 86 THR A O 1
ATOM 712 N N . ARG A 1 87 ? -3.155 -12.591 -2.141 1.00 89.56 87 ARG A N 1
ATOM 713 C CA . ARG A 1 87 ? -2.984 -12.461 -3.599 1.00 89.56 87 ARG A CA 1
ATOM 714 C C . ARG A 1 87 ? -4.275 -12.116 -4.339 1.00 89.56 87 ARG A C 1
ATOM 716 O O . ARG A 1 87 ? -4.211 -11.417 -5.342 1.00 89.56 87 ARG A O 1
ATOM 723 N N . THR A 1 88 ? -5.414 -12.622 -3.872 1.00 90.62 88 THR A N 1
ATOM 724 C CA . THR A 1 88 ? -6.716 -12.362 -4.495 1.00 90.62 88 THR A CA 1
ATOM 725 C C . THR A 1 88 ? -7.106 -10.894 -4.353 1.00 90.62 8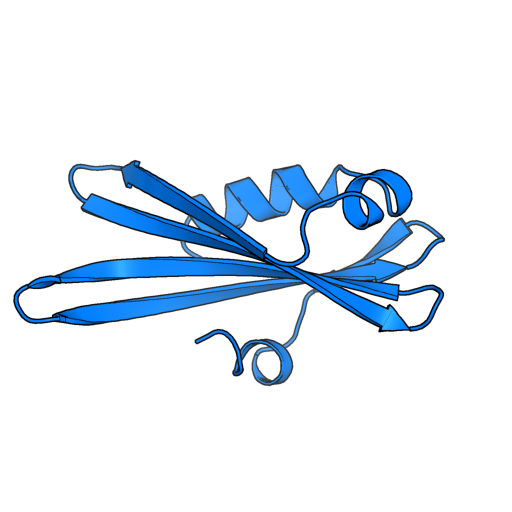8 THR A C 1
ATOM 727 O O . THR A 1 88 ? -7.565 -10.293 -5.315 1.00 90.62 88 THR A O 1
ATOM 730 N N . GLU A 1 89 ? -6.858 -10.295 -3.189 1.00 90.31 89 GLU A N 1
ATOM 731 C CA . GLU A 1 89 ? -7.145 -8.877 -2.933 1.00 90.31 89 GLU A CA 1
ATOM 732 C C . GLU A 1 89 ? -6.205 -7.934 -3.691 1.00 90.31 89 GLU A C 1
ATOM 734 O O . GLU A 1 89 ? -6.567 -6.798 -3.979 1.00 90.31 89 GLU A O 1
ATOM 739 N N . LEU A 1 90 ? -5.006 -8.405 -4.037 1.00 92.38 90 LEU A N 1
ATOM 740 C CA . LEU A 1 90 ? -4.020 -7.643 -4.801 1.00 92.38 90 LEU A CA 1
ATOM 741 C C . LEU A 1 90 ? -4.246 -7.699 -6.320 1.00 92.38 90 LEU A C 1
ATOM 743 O O . LEU A 1 90 ? -3.580 -6.965 -7.045 1.00 92.38 90 LEU A O 1
ATOM 747 N N . TYR A 1 91 ? -5.148 -8.553 -6.818 1.00 87.06 91 TYR A N 1
ATOM 748 C CA . TYR A 1 91 ? -5.299 -8.808 -8.257 1.00 87.06 91 TYR A CA 1
ATOM 749 C C . TYR A 1 91 ? -5.728 -7.564 -9.047 1.00 87.06 91 TYR A C 1
ATOM 751 O O . TYR A 1 91 ? -5.327 -7.393 -10.190 1.00 87.06 91 TYR A O 1
ATOM 759 N N . GLU A 1 92 ? -6.487 -6.665 -8.424 1.00 84.62 92 GLU A N 1
ATOM 760 C CA . GLU A 1 92 ? -6.920 -5.397 -9.031 1.00 84.62 92 GLU A CA 1
ATOM 761 C C . GLU A 1 92 ? -5.765 -4.394 -9.219 1.00 84.62 92 GLU A C 1
ATOM 763 O O . GLU A 1 92 ? -5.909 -3.397 -9.923 1.00 84.62 92 GLU A O 1
ATOM 768 N N . PHE A 1 93 ? -4.602 -4.674 -8.623 1.00 84.06 93 PHE A N 1
ATOM 769 C CA . PHE A 1 93 ? -3.429 -3.805 -8.612 1.00 84.06 93 PHE A CA 1
ATOM 770 C C . PHE A 1 93 ? -2.228 -4.410 -9.368 1.00 84.06 93 PHE A C 1
ATOM 772 O O . PHE A 1 93 ? -1.120 -3.874 -9.264 1.00 84.06 93 PHE A O 1
ATOM 779 N N . ILE A 1 94 ? -2.390 -5.515 -10.113 1.00 81.12 94 ILE A N 1
ATOM 780 C CA . ILE A 1 94 ? -1.304 -6.225 -10.836 1.00 81.12 94 ILE A CA 1
ATOM 781 C C . ILE A 1 94 ? -1.638 -6.431 -12.315 1.00 81.12 94 ILE A C 1
ATOM 783 O O . ILE A 1 94 ? -2.829 -6.553 -12.655 1.00 81.12 94 ILE A O 1
#

Sequence (94 aa):
MNELVEKYLSDLKKKSYIELSQLEDYHGEKVVKNRKSYTISVWRDTISSNELRVVVQIYRYWFLGIGKMGADGFTINREGKISDLTRTELYEFI

pLDDT: mean 91.47, std 7.83, range [58.84, 98.0]

Secondary structure (DSSP, 8-state):
--HHHHHHHHHHHTS-HHHHHTS-SEEEEEEEETTEEEEEEEEEEEEETTEEEEEEEEEEE-GGG-EEEEEEEEEEETT--EEEPPTTTTGGG-

Foldseek 3Di:
DPVVQVVVQVVVLVDAPVVLVPDDQKDWDWDADPNWIKIWMWGWDDPDPFKIKIKIKIWTDDPPRDIDIDMWTWMAGNVSDIDTDDPVRCVVRD

Radius of gyration: 13.63 Å; chains: 1; bounding box: 36×24×43 Å